Protein AF-A0A1U6IXF0-F1 (afdb_monomer)

Structure (mmCIF, N/CA/C/O backbone):
data_AF-A0A1U6IXF0-F1
#
_entry.id   AF-A0A1U6IXF0-F1
#
loop_
_atom_site.group_PDB
_atom_site.id
_atom_site.type_symbol
_atom_site.label_atom_id
_atom_site.label_alt_id
_atom_site.label_comp_id
_atom_site.label_asym_id
_atom_site.label_entity_id
_atom_site.label_seq_id
_atom_site.pdbx_PDB_ins_code
_atom_site.Cartn_x
_atom_site.Cartn_y
_atom_site.Cartn_z
_atom_site.occupancy
_atom_site.B_iso_or_equiv
_atom_site.auth_seq_id
_atom_site.auth_comp_id
_atom_site.auth_asym_id
_atom_site.auth_atom_id
_atom_site.pdbx_PDB_model_num
ATOM 1 N N . MET A 1 1 ? -19.764 -15.511 -4.976 1.00 34.41 1 MET A N 1
ATOM 2 C CA . MET A 1 1 ? -18.450 -15.996 -5.452 1.00 34.41 1 MET A CA 1
ATOM 3 C C . MET A 1 1 ? -17.563 -14.773 -5.615 1.00 34.41 1 MET A C 1
ATOM 5 O O . MET A 1 1 ? -17.878 -13.922 -6.435 1.00 34.41 1 MET A O 1
ATOM 9 N N . VAL A 1 2 ? -16.575 -14.582 -4.738 1.00 40.75 2 VAL A N 1
ATOM 10 C CA . VAL A 1 2 ? -15.722 -13.382 -4.768 1.00 40.75 2 VAL A CA 1
ATOM 11 C C . VAL A 1 2 ? -14.766 -13.534 -5.945 1.00 40.75 2 VAL A C 1
ATOM 13 O O . VAL A 1 2 ? -14.090 -14.550 -6.047 1.00 40.75 2 VAL A O 1
ATOM 16 N N . ASN A 1 3 ? -14.775 -12.572 -6.864 1.00 44.31 3 ASN A N 1
ATOM 17 C CA . ASN A 1 3 ? -14.000 -12.615 -8.098 1.00 44.31 3 ASN A CA 1
ATOM 18 C C . ASN A 1 3 ? -12.498 -12.563 -7.763 1.00 44.31 3 ASN A C 1
ATOM 20 O O . ASN A 1 3 ? -11.950 -11.492 -7.497 1.00 44.31 3 ASN A O 1
ATOM 24 N N . GLU A 1 4 ? -11.842 -13.723 -7.739 1.00 52.84 4 GLU A N 1
ATOM 25 C CA . GLU A 1 4 ? -10.401 -13.888 -7.533 1.00 52.84 4 GLU A CA 1
ATOM 26 C C . GLU A 1 4 ? -9.626 -13.446 -8.781 1.00 52.84 4 GLU A C 1
ATOM 28 O O . GLU A 1 4 ? -8.869 -14.216 -9.368 1.00 52.84 4 GLU A O 1
ATOM 33 N N . LYS A 1 5 ? -9.794 -12.191 -9.217 1.00 58.31 5 LYS A N 1
ATOM 34 C CA . LYS A 1 5 ? -8.905 -11.612 -10.227 1.00 58.31 5 LYS A CA 1
ATOM 35 C C . LYS A 1 5 ? -7.529 -11.425 -9.593 1.00 58.31 5 LYS A C 1
ATOM 37 O O . LYS A 1 5 ? -7.182 -10.365 -9.079 1.00 58.31 5 LYS A O 1
ATOM 42 N N . GLN A 1 6 ? -6.753 -12.501 -9.593 1.00 61.91 6 GLN A N 1
ATOM 43 C CA . GLN A 1 6 ? -5.321 -12.470 -9.387 1.00 61.91 6 GLN A CA 1
ATOM 44 C C . GLN A 1 6 ? -4.737 -11.586 -10.491 1.00 61.91 6 GLN A C 1
ATOM 46 O O . GLN A 1 6 ? -4.732 -11.962 -11.661 1.00 61.91 6 GLN A O 1
ATOM 51 N N . ILE A 1 7 ? -4.304 -10.378 -10.129 1.00 69.62 7 ILE A N 1
ATOM 52 C CA . ILE A 1 7 ? -3.704 -9.438 -11.079 1.00 69.62 7 ILE A CA 1
ATOM 53 C C . ILE A 1 7 ? -2.276 -9.903 -11.333 1.00 69.62 7 ILE A C 1
ATOM 55 O O . ILE A 1 7 ? -1.340 -9.396 -10.727 1.00 69.62 7 ILE A O 1
ATOM 59 N N . LYS A 1 8 ? -2.114 -10.907 -12.191 1.00 85.44 8 LYS A N 1
ATOM 60 C CA . LYS A 1 8 ? -0.796 -11.318 -12.660 1.00 85.44 8 LYS A CA 1
ATOM 61 C C . LYS A 1 8 ? -0.233 -10.221 -13.553 1.00 85.44 8 LYS A C 1
ATOM 63 O O . LYS A 1 8 ? -0.896 -9.840 -14.518 1.00 85.44 8 LYS A O 1
ATOM 68 N N . VAL A 1 9 ? 0.948 -9.704 -13.215 1.00 92.62 9 VAL A N 1
ATOM 69 C CA . VAL A 1 9 ? 1.589 -8.631 -13.988 1.00 92.62 9 VAL A CA 1
ATOM 70 C C . VAL A 1 9 ? 2.716 -9.169 -14.857 1.00 92.62 9 VAL A C 1
ATOM 72 O O . VAL A 1 9 ? 3.487 -10.036 -14.442 1.00 92.62 9 VAL A O 1
ATOM 75 N N . TYR A 1 10 ? 2.829 -8.616 -16.059 1.00 94.06 10 TYR A N 1
ATOM 76 C CA . TYR A 1 10 ? 3.874 -8.928 -17.027 1.00 94.06 10 TYR A CA 1
ATOM 77 C C . TYR A 1 10 ? 4.567 -7.631 -17.432 1.00 94.06 10 TYR A C 1
ATOM 79 O O . TYR A 1 10 ? 3.895 -6.633 -17.674 1.00 94.06 10 TYR A O 1
ATOM 87 N N . GLY A 1 11 ? 5.900 -7.634 -17.467 1.00 94.50 11 GLY A N 1
ATOM 88 C CA . GLY A 1 11 ? 6.703 -6.489 -17.894 1.00 94.50 11 GLY A CA 1
ATOM 89 C C . GLY A 1 11 ? 7.324 -6.742 -19.263 1.00 94.50 11 GLY A C 1
ATOM 90 O O . GLY A 1 11 ? 7.905 -7.805 -19.470 1.00 94.50 11 GLY A O 1
ATOM 91 N N . GLY A 1 12 ? 7.212 -5.773 -20.165 1.00 94.62 12 GLY A N 1
ATOM 92 C CA . GLY A 1 12 ? 7.929 -5.720 -21.437 1.00 94.62 12 GLY A CA 1
ATOM 93 C C . GLY A 1 12 ? 8.840 -4.498 -21.471 1.00 94.62 12 GLY A 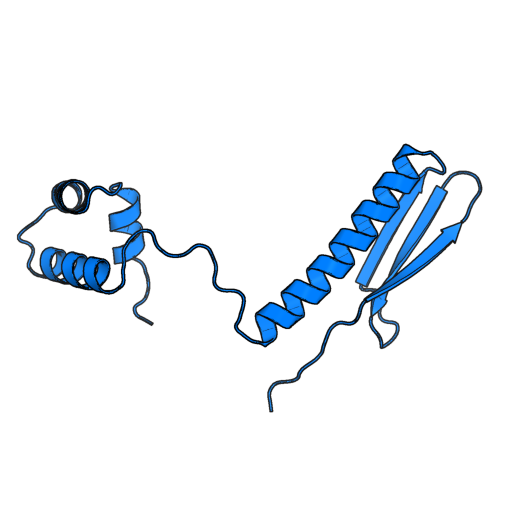C 1
ATOM 94 O O . GLY A 1 12 ? 8.504 -3.470 -20.884 1.00 94.62 12 GLY A O 1
ATOM 95 N N . ILE A 1 13 ? 9.992 -4.623 -22.128 1.00 94.50 13 ILE A N 1
ATOM 96 C CA . ILE A 1 13 ? 10.918 -3.511 -22.355 1.00 94.50 13 ILE A CA 1
ATOM 97 C C . ILE A 1 13 ? 11.076 -3.336 -23.857 1.00 94.50 13 ILE A C 1
ATOM 99 O O . ILE A 1 13 ? 11.364 -4.302 -24.559 1.00 94.50 13 ILE A O 1
ATOM 103 N N . ASP A 1 14 ? 10.897 -2.105 -24.309 1.00 94.94 14 ASP A N 1
ATOM 104 C CA . ASP A 1 14 ? 11.181 -1.665 -25.663 1.00 94.94 14 ASP A CA 1
ATOM 105 C C . ASP A 1 14 ? 12.424 -0.769 -25.637 1.00 94.94 14 ASP A C 1
ATOM 107 O O . ASP A 1 14 ? 12.467 0.255 -24.946 1.00 94.94 14 ASP A O 1
ATOM 111 N N . THR A 1 15 ? 13.480 -1.225 -26.303 1.00 90.69 15 THR A N 1
ATOM 112 C CA . THR A 1 15 ? 14.833 -0.673 -26.197 1.00 90.69 15 THR A CA 1
ATOM 113 C C . THR A 1 15 ? 15.096 0.292 -27.349 1.00 90.69 15 THR A C 1
ATOM 115 O O . THR A 1 15 ? 15.087 -0.133 -28.504 1.00 90.69 15 THR A O 1
ATOM 118 N N . HIS A 1 16 ? 15.404 1.554 -27.053 1.00 90.94 16 HIS A N 1
ATOM 119 C CA . HIS A 1 16 ? 15.899 2.522 -28.034 1.00 90.94 16 HIS A CA 1
ATOM 120 C C . HIS A 1 16 ? 17.297 3.026 -27.647 1.00 90.94 16 HIS A C 1
ATOM 122 O O . HIS A 1 16 ? 17.838 2.687 -26.592 1.00 90.94 16 HIS A O 1
ATOM 128 N N . ALA A 1 17 ? 17.913 3.811 -28.538 1.00 90.56 17 ALA A N 1
ATOM 129 C CA . ALA A 1 17 ? 19.272 4.312 -28.342 1.00 90.56 17 ALA A CA 1
ATOM 130 C C . ALA A 1 17 ? 19.379 5.174 -27.072 1.00 90.56 17 ALA A C 1
ATOM 132 O O . ALA A 1 17 ? 20.202 4.892 -26.201 1.00 90.56 17 ALA A O 1
ATOM 133 N N . ASP A 1 18 ? 18.491 6.157 -26.926 1.00 94.75 18 ASP A N 1
ATOM 134 C CA . ASP A 1 18 ? 18.574 7.145 -25.845 1.00 94.75 18 ASP A CA 1
ATOM 135 C C . ASP A 1 18 ? 17.730 6.769 -24.627 1.00 94.75 18 ASP A C 1
ATOM 137 O O . ASP A 1 18 ? 18.111 7.056 -23.485 1.00 94.75 18 ASP A O 1
ATOM 141 N N . THR A 1 19 ? 16.598 6.098 -24.852 1.00 96.31 19 THR A N 1
ATOM 142 C CA . THR A 1 19 ? 15.644 5.737 -23.804 1.00 96.31 19 THR A CA 1
ATOM 143 C C . THR A 1 19 ? 15.077 4.330 -23.981 1.00 96.31 19 THR A C 1
ATOM 145 O O . THR A 1 19 ? 15.190 3.690 -25.021 1.00 96.31 19 THR A O 1
ATOM 148 N N . HIS A 1 20 ? 14.513 3.801 -22.905 1.00 95.25 20 HIS A N 1
ATOM 149 C CA . HIS A 1 20 ? 13.858 2.507 -22.832 1.00 95.25 20 HIS A CA 1
ATOM 150 C C . HIS A 1 20 ? 12.455 2.711 -22.283 1.00 95.25 20 HIS A C 1
ATOM 152 O O . HIS A 1 20 ? 12.300 3.324 -21.224 1.00 95.25 20 HIS A O 1
ATOM 158 N N . HIS A 1 21 ? 11.452 2.142 -22.945 1.00 96.81 21 HIS A N 1
ATOM 159 C CA . HIS A 1 21 ? 10.087 2.111 -22.433 1.00 96.81 21 HIS A CA 1
ATOM 160 C C . HIS A 1 21 ? 9.829 0.782 -21.737 1.00 96.81 21 HIS A C 1
ATOM 162 O O . HIS A 1 21 ? 10.084 -0.286 -22.290 1.00 96.81 21 HIS A O 1
ATOM 168 N N . ILE A 1 22 ? 9.320 0.833 -20.510 1.00 97.38 22 ILE A N 1
ATOM 169 C CA . ILE A 1 22 ? 8.963 -0.345 -19.728 1.00 97.38 22 ILE A CA 1
ATOM 170 C C . ILE A 1 22 ? 7.457 -0.350 -19.520 1.00 97.38 22 ILE A C 1
ATOM 172 O O . ILE A 1 22 ? 6.930 0.342 -18.648 1.00 97.38 22 ILE A O 1
ATOM 176 N N . ALA A 1 23 ? 6.771 -1.185 -20.292 1.00 96.69 23 ALA A N 1
ATOM 177 C CA . ALA A 1 23 ? 5.339 -1.391 -20.180 1.00 96.69 23 ALA A CA 1
ATOM 178 C C . ALA A 1 23 ? 5.038 -2.530 -19.203 1.00 96.69 23 ALA A C 1
ATOM 180 O O . ALA A 1 23 ? 5.666 -3.588 -19.233 1.00 96.69 23 ALA A O 1
ATOM 181 N N . VAL A 1 24 ? 4.033 -2.338 -18.352 1.00 96.31 24 VAL A N 1
ATOM 182 C CA . VAL A 1 24 ? 3.477 -3.396 -17.507 1.00 96.31 24 VAL A CA 1
ATOM 183 C C . VAL A 1 24 ? 2.022 -3.613 -17.875 1.00 96.31 24 VAL A C 1
ATOM 185 O O . VAL A 1 24 ? 1.234 -2.668 -17.880 1.00 96.31 24 VAL A O 1
ATOM 188 N N . ILE A 1 25 ? 1.671 -4.863 -18.153 1.00 94.62 25 ILE A N 1
ATOM 189 C CA . ILE A 1 25 ? 0.331 -5.299 -18.550 1.00 94.62 25 ILE A CA 1
ATOM 190 C C . ILE A 1 25 ? -0.207 -6.354 -17.581 1.00 94.62 25 ILE A C 1
ATOM 192 O O . ILE A 1 25 ? 0.553 -6.970 -16.826 1.00 94.62 25 ILE A O 1
ATOM 196 N N . ASP A 1 26 ? -1.518 -6.569 -17.605 1.00 91.06 26 ASP A N 1
ATOM 197 C CA . ASP A 1 26 ? -2.146 -7.716 -16.954 1.00 91.06 26 ASP A CA 1
ATOM 198 C C . ASP A 1 26 ? -2.221 -8.946 -17.880 1.00 91.06 26 ASP A C 1
ATOM 200 O O . ASP A 1 26 ? -1.792 -8.922 -19.035 1.00 91.06 26 ASP A O 1
ATOM 204 N N . ALA A 1 27 ? -2.783 -10.044 -17.371 1.00 88.69 27 ALA A N 1
ATOM 205 C CA . ALA A 1 27 ? -2.963 -11.282 -18.133 1.00 88.69 27 ALA A CA 1
ATOM 206 C C . ALA A 1 27 ? -3.929 -11.164 -19.329 1.00 88.69 27 ALA A C 1
ATOM 208 O O . ALA A 1 27 ? -3.918 -12.037 -20.192 1.00 88.69 27 ALA A O 1
ATOM 209 N N . ALA A 1 28 ? -4.763 -10.123 -19.380 1.00 88.62 28 ALA A N 1
ATOM 210 C CA . ALA A 1 28 ? -5.662 -9.843 -20.496 1.00 88.62 28 ALA A CA 1
ATOM 211 C C . ALA A 1 28 ? -5.029 -8.890 -21.530 1.00 88.62 28 ALA A C 1
ATOM 213 O O . ALA A 1 28 ? -5.686 -8.522 -22.501 1.00 88.62 28 ALA A O 1
ATOM 214 N N . GLY A 1 29 ? -3.771 -8.479 -21.326 1.00 86.94 29 GLY A N 1
ATOM 215 C CA . GLY A 1 29 ? -3.078 -7.518 -22.181 1.00 86.94 29 GLY A CA 1
ATOM 216 C C . GLY A 1 29 ? -3.443 -6.060 -21.899 1.00 86.94 29 GLY A C 1
ATOM 217 O O . GLY A 1 29 ? -3.022 -5.174 -22.640 1.00 86.94 29 GLY A O 1
ATOM 218 N N . GLN A 1 30 ? -4.203 -5.774 -20.838 1.00 89.94 30 GLN A N 1
ATOM 219 C CA . GLN A 1 30 ? -4.549 -4.404 -20.473 1.00 89.94 30 GLN A CA 1
ATOM 220 C C . GLN A 1 30 ? -3.325 -3.701 -19.887 1.00 89.94 30 GLN A C 1
ATOM 222 O O . GLN A 1 30 ? -2.669 -4.219 -18.980 1.00 89.94 30 GLN A O 1
ATOM 227 N N . ARG A 1 31 ? -3.019 -2.499 -20.387 1.00 92.50 31 ARG A N 1
ATOM 228 C CA . ARG A 1 31 ? -1.887 -1.703 -19.899 1.00 92.50 31 ARG A CA 1
ATOM 229 C C . ARG A 1 31 ? -2.158 -1.194 -18.485 1.00 92.50 31 ARG A C 1
ATOM 231 O O . ARG A 1 31 ? -3.116 -0.462 -18.256 1.00 92.50 31 ARG A O 1
ATOM 238 N N . LEU A 1 32 ? -1.284 -1.559 -17.550 1.00 92.12 32 LEU A N 1
ATOM 239 C CA . LEU A 1 32 ? -1.351 -1.162 -16.142 1.00 92.12 32 LEU A CA 1
ATOM 240 C C . LEU A 1 32 ? -0.467 0.046 -15.837 1.00 92.12 32 LEU A C 1
ATOM 242 O O . LEU A 1 32 ? -0.843 0.895 -15.030 1.00 92.12 32 LEU A O 1
ATOM 246 N N . ALA A 1 33 ? 0.724 0.097 -16.430 1.00 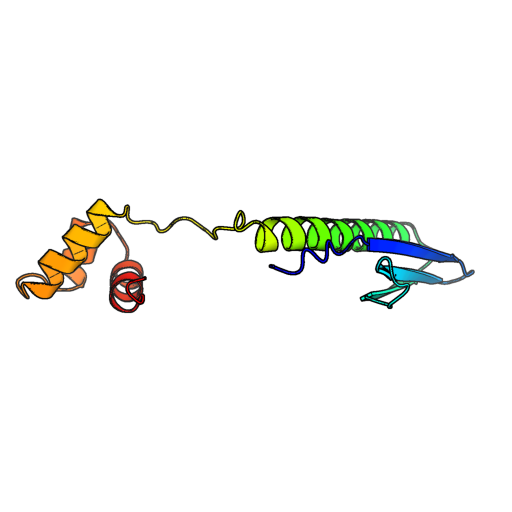94.69 33 ALA A N 1
ATOM 247 C CA . ALA A 1 33 ? 1.668 1.191 -16.250 1.00 94.69 33 ALA A CA 1
ATOM 248 C C . ALA A 1 33 ? 2.690 1.221 -17.390 1.00 94.69 33 ALA A C 1
ATOM 250 O O . ALA A 1 33 ? 2.879 0.233 -18.096 1.00 94.69 33 ALA A O 1
ATOM 251 N N . ASP A 1 34 ? 3.352 2.358 -17.530 1.00 96.12 34 ASP A N 1
ATOM 252 C CA . ASP A 1 34 ? 4.445 2.603 -18.461 1.00 96.12 34 ASP A CA 1
ATOM 253 C C . ASP A 1 34 ? 5.447 3.544 -17.780 1.00 96.12 34 ASP A C 1
ATOM 255 O O . ASP A 1 34 ? 5.049 4.378 -16.956 1.00 96.12 34 ASP A O 1
ATOM 259 N N . VAL A 1 35 ? 6.734 3.371 -18.069 1.00 97.00 35 VAL A N 1
ATOM 260 C CA . VAL A 1 35 ? 7.783 4.306 -17.660 1.00 97.00 35 VAL A CA 1
ATOM 261 C C . VAL A 1 35 ? 8.872 4.351 -18.721 1.00 97.00 35 VAL A C 1
ATOM 263 O O . VAL A 1 35 ? 9.351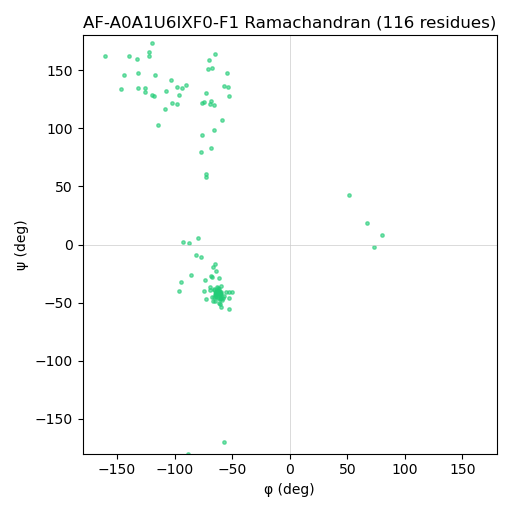 3.314 -19.173 1.00 97.00 35 VAL A O 1
ATOM 266 N N . GLU A 1 36 ? 9.290 5.557 -19.074 1.00 97.62 36 GLU A N 1
ATOM 267 C CA . GLU A 1 36 ? 10.467 5.797 -19.896 1.00 97.62 36 GLU A CA 1
ATOM 268 C C . GLU A 1 36 ? 11.680 6.040 -18.992 1.00 97.62 36 GLU A C 1
ATOM 270 O O . GLU A 1 36 ? 11.602 6.775 -18.002 1.00 97.62 36 GLU A O 1
ATOM 275 N N . VAL A 1 37 ? 12.808 5.409 -19.307 1.00 97.31 37 VAL A N 1
ATOM 276 C CA . VAL A 1 37 ? 14.076 5.611 -18.598 1.00 97.31 37 VAL A CA 1
ATOM 277 C C . VAL A 1 37 ? 15.206 5.839 -19.597 1.00 97.31 37 VAL A C 1
ATOM 279 O O . VAL A 1 37 ? 15.188 5.245 -20.669 1.00 97.31 37 VAL A O 1
ATOM 282 N N . PRO A 1 38 ? 16.228 6.641 -19.270 1.00 97.69 38 PRO A N 1
ATOM 283 C CA . PRO A 1 38 ? 17.382 6.800 -20.148 1.00 97.69 38 PRO A CA 1
ATOM 284 C C . PRO A 1 38 ? 18.203 5.506 -20.248 1.00 97.69 38 PRO A C 1
ATOM 286 O O . PRO A 1 38 ? 18.284 4.748 -19.276 1.00 97.69 38 PRO A O 1
ATOM 289 N N . THR A 1 39 ? 18.894 5.296 -21.371 1.00 97.00 39 THR A N 1
ATOM 290 C CA . THR A 1 39 ? 19.843 4.188 -21.611 1.00 97.00 39 THR A CA 1
ATOM 291 C C . THR A 1 39 ? 21.142 4.383 -20.822 1.00 97.00 39 THR A C 1
ATOM 293 O O . THR A 1 39 ? 22.242 4.513 -21.346 1.00 97.00 39 THR A O 1
ATOM 296 N N . THR A 1 40 ? 21.018 4.442 -19.501 1.00 97.38 40 THR A N 1
ATOM 297 C CA . THR A 1 40 ? 22.120 4.642 -18.558 1.00 97.38 40 THR A CA 1
ATOM 298 C C . THR A 1 40 ? 22.015 3.624 -17.436 1.00 97.38 40 THR A C 1
ATOM 300 O O . THR A 1 40 ? 20.933 3.106 -17.153 1.00 97.38 40 THR A O 1
ATOM 303 N N . ALA A 1 41 ? 23.114 3.371 -16.725 1.00 96.69 41 ALA A N 1
ATOM 304 C CA . ALA A 1 41 ? 23.097 2.485 -15.561 1.00 96.69 41 ALA A CA 1
ATOM 305 C C . ALA A 1 41 ? 22.019 2.888 -14.531 1.00 96.69 41 ALA A C 1
ATOM 307 O O . ALA A 1 41 ? 21.299 2.035 -14.011 1.00 96.69 41 ALA A O 1
ATOM 308 N N . ALA A 1 42 ? 21.853 4.191 -14.281 1.00 97.44 42 ALA A N 1
ATOM 309 C CA . ALA A 1 42 ? 20.818 4.707 -13.387 1.00 97.44 42 ALA A CA 1
ATOM 310 C C . ALA A 1 42 ? 19.395 4.456 -13.924 1.00 97.44 42 ALA A C 1
ATOM 312 O O . ALA A 1 42 ? 18.503 4.100 -13.148 1.00 97.44 42 ALA A O 1
ATOM 313 N N . GLY A 1 43 ? 19.190 4.591 -15.239 1.00 96.81 43 GLY A N 1
ATOM 314 C CA . GLY A 1 43 ? 17.921 4.288 -15.901 1.00 96.81 43 GLY A CA 1
ATOM 315 C C . GLY A 1 43 ? 17.547 2.809 -15.810 1.00 96.81 43 GLY A C 1
ATOM 316 O O . GLY A 1 43 ? 16.440 2.486 -15.381 1.00 96.81 43 GLY A O 1
ATOM 317 N N . TYR A 1 44 ? 18.490 1.897 -16.057 1.00 95.00 44 TYR A N 1
ATOM 318 C CA . TYR A 1 44 ? 18.270 0.459 -15.863 1.00 95.00 44 TYR A CA 1
ATOM 319 C C . TYR A 1 44 ? 17.920 0.110 -14.411 1.00 95.00 44 TYR A C 1
ATOM 321 O O . TYR A 1 44 ? 16.990 -0.656 -14.155 1.00 95.00 44 TYR A O 1
ATOM 329 N N . GLN A 1 45 ? 18.599 0.712 -13.429 1.00 97.62 45 GLN A N 1
ATOM 330 C CA . GLN A 1 45 ? 18.225 0.531 -12.024 1.00 97.62 45 GLN A CA 1
ATOM 331 C C . GLN A 1 45 ? 16.811 1.056 -11.727 1.00 97.62 45 GLN A C 1
ATOM 333 O O . GLN A 1 45 ? 16.084 0.454 -10.933 1.00 97.62 45 GLN A O 1
ATOM 338 N N . ALA A 1 46 ? 16.403 2.167 -12.347 1.00 97.12 46 ALA A N 1
ATOM 339 C CA . ALA A 1 46 ? 15.046 2.689 -12.225 1.00 97.12 46 ALA A CA 1
ATOM 340 C C . ALA A 1 46 ? 14.009 1.734 -12.839 1.00 97.12 46 ALA A C 1
ATOM 342 O O . ALA A 1 46 ? 13.002 1.455 -12.185 1.00 97.12 46 ALA A O 1
ATOM 343 N N . ALA A 1 47 ? 14.292 1.158 -14.011 1.00 96.25 47 ALA A N 1
ATOM 344 C CA . ALA A 1 47 ? 13.455 0.143 -14.652 1.00 96.25 47 ALA A CA 1
ATOM 345 C C . ALA A 1 47 ? 13.269 -1.099 -13.766 1.00 96.25 47 ALA A C 1
ATOM 347 O O . ALA A 1 47 ? 12.141 -1.535 -13.526 1.00 96.25 47 ALA A O 1
ATOM 348 N N . LEU A 1 48 ? 14.356 -1.629 -13.193 1.00 96.38 48 LEU A N 1
ATOM 349 C CA . LEU A 1 48 ? 14.288 -2.770 -12.275 1.00 96.38 48 LEU A CA 1
ATOM 350 C C . LEU A 1 48 ? 13.445 -2.450 -11.034 1.00 96.38 48 LEU A C 1
ATOM 352 O O . LEU A 1 48 ? 12.562 -3.228 -10.665 1.00 96.38 48 LEU A O 1
ATOM 356 N N . ARG A 1 49 ? 13.657 -1.283 -10.405 1.00 97.44 49 ARG A N 1
ATOM 357 C CA . ARG A 1 49 ? 12.850 -0.841 -9.252 1.00 97.44 49 ARG A CA 1
ATOM 358 C C . ARG A 1 49 ? 11.371 -0.713 -9.606 1.00 97.44 49 ARG A C 1
ATOM 360 O O . ARG A 1 49 ? 10.516 -1.102 -8.807 1.00 97.44 49 ARG A O 1
ATOM 367 N N . PHE A 1 50 ? 11.067 -0.178 -10.783 1.00 97.06 50 PHE A N 1
ATOM 368 C CA . PHE A 1 50 ? 9.702 -0.052 -11.272 1.00 97.06 50 PHE A CA 1
ATOM 369 C C . PHE A 1 50 ? 9.028 -1.424 -11.417 1.00 97.06 50 PHE A C 1
ATOM 371 O O . PHE A 1 50 ? 7.968 -1.643 -10.825 1.00 97.06 50 PHE A O 1
ATOM 378 N N . LEU A 1 51 ? 9.676 -2.379 -12.092 1.00 95.69 51 LEU A N 1
ATOM 379 C CA . LEU A 1 51 ? 9.154 -3.740 -12.263 1.00 95.69 51 LEU A CA 1
ATOM 380 C C . LEU A 1 51 ? 8.956 -4.463 -10.919 1.00 95.69 51 LEU A C 1
ATOM 382 O O . LEU A 1 51 ? 7.899 -5.056 -10.682 1.00 95.69 51 LEU A O 1
ATOM 386 N N . ILE A 1 52 ? 9.914 -4.353 -9.991 1.00 95.88 52 ILE A N 1
ATOM 387 C CA . ILE A 1 52 ? 9.802 -4.923 -8.635 1.00 95.88 52 ILE A CA 1
ATOM 388 C C . ILE A 1 52 ? 8.605 -4.330 -7.881 1.00 95.88 52 ILE A C 1
ATOM 390 O O . ILE A 1 52 ? 7.851 -5.056 -7.221 1.00 95.88 52 ILE A O 1
ATOM 394 N N . ARG A 1 53 ? 8.387 -3.013 -7.985 1.00 95.56 53 ARG A N 1
ATOM 395 C CA . ARG A 1 53 ? 7.242 -2.342 -7.357 1.00 95.56 53 ARG A CA 1
ATOM 396 C C . ARG A 1 53 ? 5.922 -2.832 -7.944 1.00 95.56 53 ARG A C 1
ATOM 398 O O . ARG A 1 53 ? 4.974 -3.050 -7.187 1.00 95.56 53 ARG A O 1
ATOM 405 N N . MET A 1 54 ? 5.854 -3.015 -9.261 1.00 95.25 54 MET A N 1
ATOM 406 C CA . MET A 1 54 ? 4.653 -3.523 -9.925 1.00 95.25 54 MET A CA 1
ATOM 407 C C . MET A 1 54 ? 4.325 -4.952 -9.481 1.00 95.25 54 MET A C 1
ATOM 409 O O . MET A 1 54 ? 3.186 -5.220 -9.100 1.00 95.25 54 MET A O 1
ATOM 413 N N . ARG A 1 55 ? 5.329 -5.829 -9.371 1.00 93.38 55 ARG A N 1
ATOM 414 C CA . ARG A 1 55 ? 5.143 -7.186 -8.833 1.00 93.38 55 ARG A CA 1
ATOM 415 C C . ARG A 1 55 ? 4.765 -7.207 -7.350 1.00 93.38 55 ARG A C 1
ATOM 417 O O . ARG A 1 55 ? 3.916 -7.985 -6.924 1.00 93.38 55 ARG A O 1
ATOM 424 N N . THR A 1 56 ? 5.345 -6.317 -6.547 1.00 94.12 56 THR A N 1
ATOM 425 C CA . THR A 1 56 ? 4.957 -6.170 -5.133 1.00 94.12 56 THR A CA 1
ATOM 426 C C . THR A 1 56 ? 3.489 -5.751 -5.006 1.00 94.12 56 THR A C 1
ATOM 428 O O . THR A 1 56 ? 2.769 -6.258 -4.147 1.00 94.12 56 THR A O 1
ATOM 431 N N . ARG A 1 57 ? 3.014 -4.853 -5.879 1.00 91.12 57 ARG A N 1
ATOM 432 C CA . ARG A 1 57 ? 1.608 -4.423 -5.916 1.00 91.12 57 ARG A CA 1
ATOM 433 C C . ARG A 1 57 ? 0.653 -5.556 -6.279 1.00 91.12 57 ARG A C 1
ATOM 435 O O . ARG A 1 57 ? -0.372 -5.669 -5.610 1.00 91.12 57 ARG A O 1
ATOM 442 N N . GLU A 1 58 ? 1.002 -6.408 -7.244 1.00 91.38 58 GLU A N 1
ATOM 443 C CA . GLU A 1 58 ? 0.276 -7.663 -7.502 1.00 91.38 58 GLU A CA 1
ATOM 444 C C . GLU A 1 58 ? 0.150 -8.486 -6.214 1.00 91.38 58 GLU A C 1
ATOM 446 O O . GLU A 1 58 ? -0.958 -8.820 -5.790 1.00 91.38 58 GLU A O 1
ATOM 451 N N . GLY A 1 59 ? 1.279 -8.788 -5.561 1.00 89.62 59 GLY A N 1
ATOM 452 C CA . GLY A 1 59 ? 1.290 -9.653 -4.380 1.00 89.62 59 GLY A CA 1
ATOM 453 C C . GLY A 1 59 ? 0.444 -9.084 -3.239 1.00 89.62 59 GLY A C 1
ATOM 454 O O . GLY A 1 59 ? -0.325 -9.806 -2.600 1.00 89.62 59 GLY A O 1
ATOM 455 N N . MET A 1 60 ? 0.519 -7.768 -3.027 1.00 91.00 60 MET A N 1
ATOM 456 C CA . MET A 1 60 ? -0.328 -7.063 -2.064 1.00 91.00 60 MET A CA 1
ATOM 457 C C . MET A 1 60 ? -1.811 -7.111 -2.445 1.00 91.00 60 MET A C 1
ATOM 459 O O . MET A 1 60 ? -2.642 -7.313 -1.562 1.00 91.00 60 MET A O 1
ATOM 463 N N . ALA A 1 61 ? -2.167 -6.960 -3.724 1.00 87.44 61 ALA A N 1
ATOM 464 C CA . ALA A 1 61 ? -3.555 -7.072 -4.172 1.00 87.44 61 ALA A CA 1
ATOM 465 C C . ALA A 1 61 ? -4.118 -8.476 -3.891 1.00 87.44 61 ALA A C 1
ATOM 467 O O . ALA A 1 61 ? -5.210 -8.599 -3.334 1.00 87.44 61 ALA A O 1
ATOM 468 N N . VAL A 1 62 ? -3.332 -9.526 -4.151 1.00 87.19 62 VAL A N 1
ATOM 469 C CA . VAL A 1 62 ? -3.689 -10.915 -3.813 1.00 87.19 62 VAL A CA 1
ATOM 470 C C . VAL A 1 62 ? -3.841 -11.099 -2.300 1.00 87.19 62 VAL A C 1
ATOM 472 O O . VAL A 1 62 ? -4.820 -11.686 -1.836 1.00 87.19 62 VAL A O 1
ATOM 475 N N . ALA A 1 63 ? -2.907 -10.579 -1.500 1.00 88.31 63 ALA A N 1
ATOM 476 C CA . ALA A 1 63 ? -2.992 -10.652 -0.043 1.00 88.31 63 ALA A CA 1
ATOM 477 C C . ALA A 1 63 ? -4.211 -9.891 0.510 1.00 88.31 63 ALA A C 1
ATOM 479 O O . ALA A 1 63 ? -4.844 -10.356 1.461 1.00 88.31 63 ALA A O 1
ATOM 480 N N . LYS A 1 64 ? -4.567 -8.749 -0.095 1.00 87.38 64 LYS A N 1
ATOM 481 C CA . LYS A 1 64 ? -5.759 -7.964 0.246 1.00 87.38 64 LYS A CA 1
ATOM 482 C C . LYS A 1 64 ? -7.038 -8.738 -0.058 1.00 87.38 64 LYS A C 1
ATOM 484 O O . LYS A 1 64 ? -7.889 -8.832 0.819 1.00 87.38 64 LYS A O 1
ATOM 489 N N . ALA A 1 65 ? -7.146 -9.326 -1.253 1.00 85.88 65 ALA A N 1
ATOM 490 C CA . ALA A 1 65 ? -8.299 -10.134 -1.656 1.00 85.88 65 ALA A CA 1
ATOM 491 C C . ALA A 1 65 ? -8.510 -11.338 -0.722 1.00 85.88 65 ALA A C 1
ATOM 493 O O . ALA A 1 65 ? -9.638 -11.660 -0.368 1.00 85.88 65 ALA A O 1
ATOM 494 N N . LYS A 1 66 ? -7.417 -11.940 -0.234 1.00 87.19 66 LYS A N 1
ATOM 495 C CA . LYS A 1 66 ? -7.445 -13.027 0.761 1.00 87.19 66 LYS A CA 1
ATOM 496 C C . LYS A 1 66 ? -7.640 -12.550 2.212 1.00 87.19 66 LYS A C 1
ATOM 498 O O . LYS A 1 66 ? -7.511 -13.353 3.132 1.00 87.19 66 LYS A O 1
ATOM 503 N N . GLY A 1 67 ? -7.872 -11.256 2.451 1.00 86.50 67 GLY A N 1
ATOM 504 C CA . GLY A 1 67 ? -8.086 -10.694 3.793 1.00 86.50 67 GLY A CA 1
ATOM 505 C C . GLY A 1 67 ? -6.861 -10.735 4.719 1.00 86.50 67 GLY A C 1
ATOM 506 O O . GLY A 1 67 ? -6.996 -10.630 5.940 1.00 86.50 67 GLY A O 1
ATOM 507 N N . ARG A 1 68 ? -5.652 -10.907 4.167 1.00 87.50 68 ARG A N 1
ATOM 508 C CA . ARG A 1 68 ? -4.405 -11.049 4.940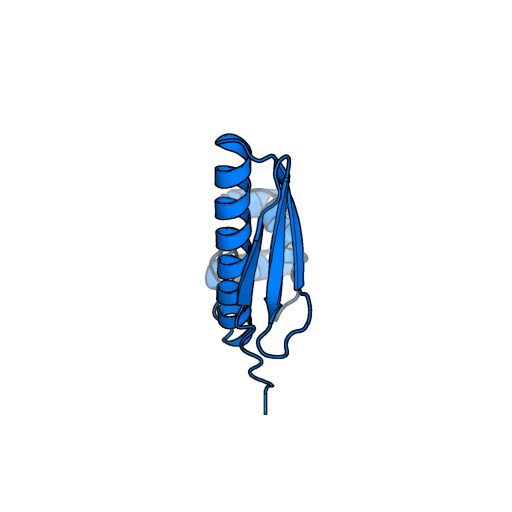 1.00 87.50 68 ARG A CA 1
ATOM 509 C C . ARG A 1 68 ? -3.759 -9.717 5.303 1.00 87.50 68 ARG A C 1
ATOM 511 O O . ARG A 1 68 ? -3.058 -9.641 6.308 1.00 87.50 68 ARG A O 1
ATOM 518 N N . LEU A 1 69 ? -4.000 -8.665 4.519 1.00 84.38 69 LEU A N 1
ATOM 519 C CA . LEU A 1 69 ? -3.493 -7.329 4.829 1.00 84.38 69 LEU A CA 1
ATOM 520 C C . LEU A 1 69 ? -4.325 -6.690 5.943 1.00 84.38 69 LEU A C 1
ATOM 522 O O . LEU A 1 69 ? -5.353 -6.062 5.701 1.00 84.38 69 LEU A O 1
ATOM 526 N N . LYS A 1 70 ? -3.8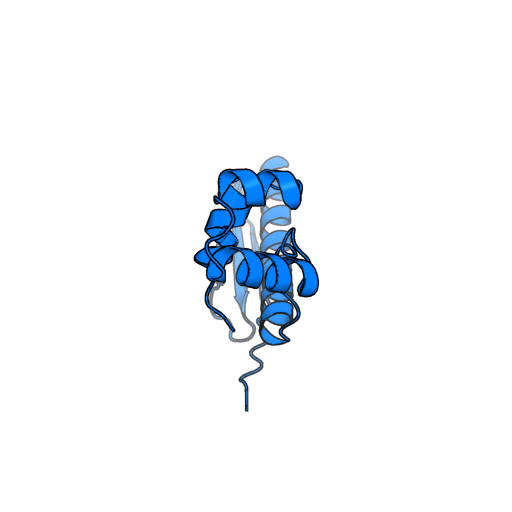47 -6.844 7.176 1.00 79.12 70 LYS A N 1
ATOM 527 C CA . LYS A 1 70 ? -4.303 -6.088 8.342 1.00 79.12 70 LYS A CA 1
ATOM 528 C C . LYS A 1 70 ? -3.231 -5.036 8.588 1.00 79.12 70 LYS A C 1
ATOM 530 O O . LYS A 1 70 ? -2.062 -5.394 8.686 1.00 79.12 70 LYS A O 1
ATOM 535 N N . GLY A 1 71 ? -3.605 -3.755 8.579 1.00 86.25 71 GLY A N 1
ATOM 536 C CA . GLY A 1 71 ? -2.666 -2.650 8.796 1.00 86.25 71 GLY A CA 1
ATOM 537 C C . GLY A 1 71 ? -1.927 -2.759 10.136 1.00 86.25 71 GLY A C 1
ATOM 538 O O . GLY A 1 71 ? -2.013 -3.765 10.840 1.00 86.25 71 GLY A O 1
ATOM 539 N N . LYS A 1 72 ? -1.212 -1.701 10.531 1.00 87.56 72 LYS A N 1
ATOM 540 C CA . LYS A 1 72 ? -0.513 -1.703 11.822 1.00 87.56 72 LYS A CA 1
ATOM 541 C C . LYS A 1 72 ? -1.489 -2.061 12.948 1.00 87.56 72 LYS A C 1
ATOM 543 O O . LYS A 1 72 ? -2.557 -1.456 13.058 1.00 87.56 72 LYS A O 1
ATOM 548 N N . GLN A 1 73 ? -1.115 -3.051 13.759 1.00 85.75 73 GLN A N 1
ATOM 549 C CA . GLN A 1 73 ? -1.926 -3.451 14.902 1.00 85.75 73 GLN A CA 1
ATOM 550 C C . GLN A 1 73 ? -2.151 -2.236 15.818 1.00 85.75 73 GLN A C 1
ATOM 552 O O . GLN A 1 73 ? -1.209 -1.465 16.040 1.00 85.75 73 GLN A O 1
ATOM 557 N N . PRO A 1 74 ? -3.381 -2.029 16.322 1.00 89.19 74 PRO A N 1
ATOM 558 C CA . PRO A 1 74 ? -3.655 -0.975 17.289 1.00 89.19 74 PRO A CA 1
ATOM 559 C C . PRO A 1 74 ? -2.734 -1.091 18.506 1.00 89.19 74 PRO A C 1
ATOM 561 O O . PRO A 1 74 ? -2.354 -2.191 18.903 1.00 89.19 74 PRO A O 1
ATOM 564 N N . LYS A 1 75 ? -2.382 0.052 19.105 1.00 88.56 75 LYS A N 1
ATOM 565 C CA . LYS A 1 75 ? -1.484 0.086 20.272 1.00 88.56 75 LYS A CA 1
ATOM 566 C C . LYS A 1 75 ? -2.130 -0.526 21.522 1.00 88.56 75 LYS A C 1
ATOM 568 O O . LYS A 1 75 ? -1.414 -1.026 22.379 1.00 88.56 75 LYS A O 1
ATOM 573 N N . LEU A 1 76 ? -3.458 -0.483 21.610 1.00 90.44 76 LEU A N 1
ATOM 574 C CA . LEU A 1 76 ? -4.225 -1.095 22.690 1.00 90.44 76 LEU A CA 1
ATOM 575 C C . LEU A 1 76 ? -4.754 -2.461 22.253 1.00 90.44 76 LEU A C 1
ATOM 577 O O . LEU A 1 76 ? -5.285 -2.613 21.149 1.00 90.44 76 LEU A O 1
ATOM 581 N N . SER A 1 77 ? -4.633 -3.450 23.139 1.00 91.31 77 SER A N 1
ATOM 582 C CA . SER A 1 77 ? -5.258 -4.758 22.945 1.00 91.31 77 SER A CA 1
ATOM 583 C C . SER A 1 77 ? -6.786 -4.642 22.963 1.00 91.31 77 SER A C 1
ATOM 585 O O . SER A 1 77 ? -7.346 -3.655 23.443 1.00 91.31 77 SER A O 1
ATOM 587 N N . LYS A 1 78 ? -7.494 -5.672 22.480 1.00 90.75 78 LYS A N 1
ATOM 588 C CA . LYS A 1 78 ? -8.969 -5.698 22.529 1.00 90.75 78 LYS A CA 1
ATOM 589 C C . LYS A 1 78 ? -9.497 -5.510 23.957 1.00 90.75 78 LYS A C 1
ATOM 591 O O . LYS A 1 78 ? -10.452 -4.767 24.161 1.00 90.75 78 LYS A O 1
ATOM 596 N N . THR A 1 79 ? -8.844 -6.138 24.935 1.00 92.56 79 THR A N 1
ATOM 597 C CA . THR A 1 79 ? -9.192 -6.034 26.357 1.00 92.56 79 THR A CA 1
ATOM 598 C C . THR A 1 79 ? -8.934 -4.631 26.896 1.00 92.56 79 THR A C 1
ATOM 600 O O . THR A 1 79 ? -9.807 -4.061 27.541 1.00 92.56 79 THR A O 1
ATOM 603 N N . GLN A 1 80 ? -7.775 -4.041 26.578 1.00 92.25 80 GLN A N 1
ATOM 604 C CA . GLN A 1 80 ? -7.451 -2.673 26.993 1.00 92.25 80 GLN A CA 1
ATOM 605 C C . GLN A 1 80 ? -8.406 -1.654 26.373 1.00 92.25 80 GLN A C 1
ATOM 607 O O . GLN A 1 80 ? -8.861 -0.754 27.066 1.00 92.25 80 GLN A O 1
ATOM 612 N N . ARG A 1 81 ? -8.768 -1.822 25.095 1.00 92.00 81 ARG A N 1
ATOM 613 C CA . ARG A 1 81 ? -9.768 -0.975 24.435 1.00 92.00 81 ARG A CA 1
ATOM 614 C C . ARG A 1 81 ? -11.121 -1.074 25.131 1.00 92.00 81 ARG A C 1
ATOM 616 O O . ARG A 1 81 ? -11.719 -0.045 25.407 1.00 92.00 81 ARG A O 1
ATOM 623 N N . LYS A 1 82 ? -11.591 -2.290 25.436 1.00 91.94 82 LYS A N 1
ATOM 624 C CA . LYS A 1 82 ? -12.856 -2.485 26.159 1.00 91.94 82 LYS A CA 1
ATOM 625 C C . LYS A 1 82 ? -12.826 -1.771 27.510 1.00 91.94 82 LYS A C 1
ATOM 627 O O . LYS A 1 82 ? -13.760 -1.051 27.823 1.00 91.94 82 LYS A O 1
ATOM 632 N N . HIS A 1 83 ? -11.739 -1.930 28.264 1.00 92.69 83 HIS A N 1
ATOM 633 C CA . HIS A 1 83 ? -11.592 -1.284 29.565 1.00 92.69 83 HIS A CA 1
ATOM 634 C C . HIS A 1 83 ? -11.560 0.248 29.463 1.00 92.69 83 HIS A C 1
ATOM 636 O O . HIS A 1 83 ? -12.224 0.917 30.245 1.00 92.69 83 HIS A O 1
ATOM 642 N N . LEU A 1 84 ? -10.859 0.795 28.463 1.00 91.56 84 LEU A N 1
ATOM 643 C CA . LEU A 1 84 ? -10.827 2.233 28.194 1.00 91.56 84 LEU A CA 1
ATOM 644 C C . LEU A 1 84 ? -12.226 2.779 27.901 1.00 91.56 84 LEU A C 1
ATOM 646 O O . LEU A 1 84 ? -12.597 3.804 28.461 1.00 91.56 84 LEU A O 1
ATOM 650 N N . LEU A 1 85 ? -12.999 2.089 27.056 1.00 90.75 85 LEU A N 1
ATOM 651 C CA . LEU A 1 85 ? -14.371 2.489 26.731 1.00 90.75 85 LEU A CA 1
ATOM 652 C C . LEU A 1 85 ? -15.275 2.429 27.965 1.00 90.75 85 LEU A C 1
ATOM 654 O O . LEU A 1 85 ? -15.976 3.389 28.235 1.00 90.75 85 LEU A O 1
ATOM 658 N N . THR A 1 86 ? -15.190 1.369 28.775 1.00 91.69 86 THR A N 1
ATOM 659 C CA . THR A 1 86 ? -15.975 1.268 30.016 1.00 91.69 86 THR A CA 1
ATOM 660 C C . THR A 1 86 ? -15.672 2.401 31.001 1.00 91.69 86 THR A C 1
ATOM 662 O O . THR A 1 86 ? -16.598 2.950 31.585 1.00 91.69 86 THR A O 1
ATOM 665 N N . LEU A 1 87 ? -14.398 2.769 31.183 1.00 91.38 87 LEU A N 1
ATOM 666 C CA . LEU A 1 87 ? -14.020 3.875 32.073 1.00 91.38 87 LEU A CA 1
ATOM 667 C C . LEU A 1 87 ? -14.446 5.240 31.528 1.00 91.38 87 LEU A C 1
ATOM 669 O O . LEU A 1 87 ? -14.837 6.110 32.299 1.00 91.38 87 LEU A O 1
ATOM 673 N N . HIS A 1 88 ? -14.380 5.420 30.208 1.00 88.81 88 HIS A N 1
ATOM 674 C CA . HIS A 1 88 ? -14.869 6.627 29.552 1.00 88.81 88 HIS A CA 1
ATOM 675 C C . HIS A 1 88 ? -16.394 6.760 29.679 1.00 88.81 88 HIS A C 1
ATOM 677 O O . HIS A 1 88 ? -16.883 7.828 30.030 1.00 88.81 88 HIS A O 1
ATOM 683 N N . ASP A 1 89 ? -17.137 5.677 29.440 1.00 89.44 89 ASP A N 1
ATOM 684 C CA . ASP A 1 89 ? -18.604 5.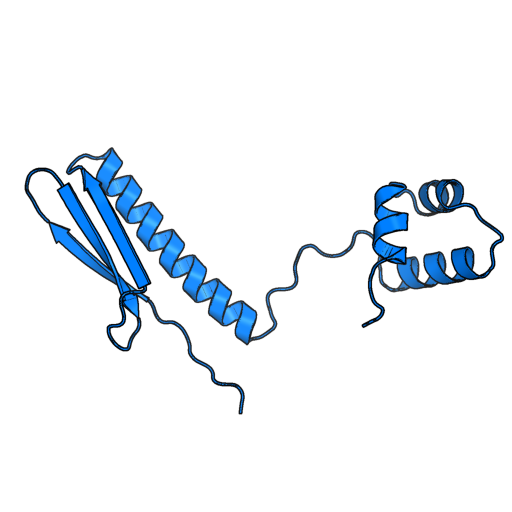659 29.503 1.00 89.44 89 ASP A CA 1
ATOM 685 C C . ASP A 1 89 ? -19.127 5.847 30.934 1.00 89.44 89 ASP A C 1
ATOM 687 O O . ASP A 1 89 ? -20.205 6.403 31.123 1.00 89.44 89 ASP A O 1
ATOM 691 N N . ALA A 1 90 ? -18.353 5.436 31.945 1.00 91.19 90 ALA A N 1
ATOM 692 C CA . ALA A 1 90 ? -18.649 5.724 33.347 1.00 91.19 90 ALA A CA 1
ATOM 693 C C . ALA A 1 90 ? -18.539 7.224 33.688 1.00 91.19 90 ALA A C 1
ATOM 695 O O . ALA A 1 90 ? -19.076 7.648 34.703 1.00 91.19 90 ALA A O 1
ATOM 696 N N . GLY A 1 91 ? -17.844 8.027 32.873 1.00 86.31 91 GLY A N 1
ATOM 697 C CA . GLY A 1 91 ? -17.686 9.472 33.082 1.00 86.31 91 GLY A CA 1
ATOM 698 C C . GLY A 1 91 ? -16.744 9.871 34.226 1.00 86.31 91 GLY A C 1
ATOM 699 O O . GLY A 1 91 ? -16.487 11.056 34.410 1.00 86.31 91 GLY A O 1
ATOM 700 N N . GLU A 1 92 ? -16.189 8.902 34.957 1.00 83.19 92 GLU A N 1
ATOM 701 C CA . GLU A 1 92 ? -15.349 9.117 36.147 1.00 83.19 92 GLU A CA 1
ATOM 702 C C . GLU A 1 92 ? -13.907 9.553 35.827 1.00 83.19 92 GLU A C 1
ATOM 704 O O . GLU A 1 92 ? -13.157 9.909 36.729 1.00 83.19 92 GLU A O 1
ATOM 709 N N . HIS A 1 93 ? -13.479 9.481 34.562 1.00 88.12 93 HIS A N 1
ATOM 710 C CA . HIS A 1 93 ? -12.113 9.823 34.153 1.00 88.12 93 HIS A CA 1
ATOM 711 C C . HIS A 1 93 ? -12.114 10.748 32.940 1.00 88.12 93 HIS A C 1
ATOM 713 O O . HIS A 1 93 ? -12.765 10.491 31.924 1.00 88.12 93 HIS A O 1
ATOM 719 N N . THR A 1 94 ? -11.291 11.789 32.998 1.00 91.50 94 THR A N 1
ATOM 720 C CA . THR A 1 94 ? -10.994 12.626 31.841 1.00 91.50 94 THR A CA 1
ATOM 721 C C . THR A 1 94 ? -10.143 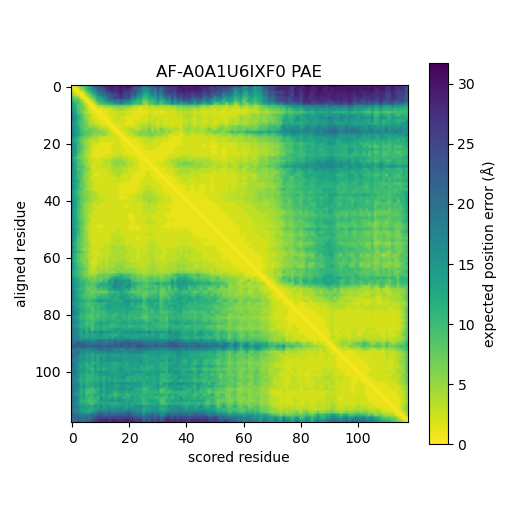11.868 30.822 1.00 91.50 94 THR A C 1
ATOM 723 O O . THR A 1 94 ? -9.408 10.925 31.120 1.00 91.50 94 THR A O 1
ATOM 726 N N . GLN A 1 95 ? -10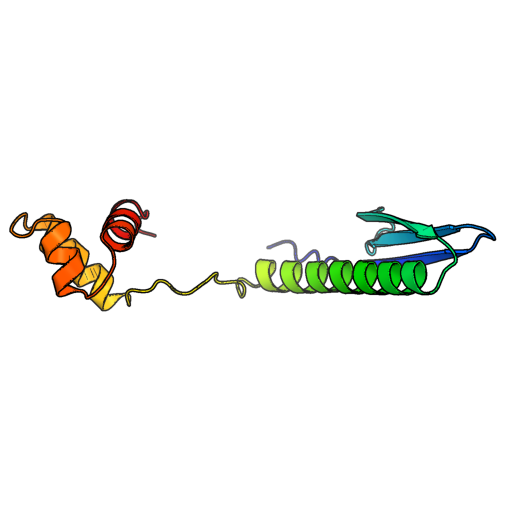.164 12.325 29.572 1.00 90.50 95 GLN A N 1
ATOM 727 C CA . GLN A 1 95 ? -9.343 11.731 28.512 1.00 90.50 95 GLN A CA 1
ATOM 728 C C . GLN A 1 95 ? -7.830 11.877 28.759 1.00 90.50 95 GLN A C 1
ATOM 730 O O . GLN A 1 95 ? -7.046 11.105 28.203 1.00 90.50 95 GLN A O 1
ATOM 735 N N . ALA A 1 96 ? -7.412 12.860 29.565 1.00 92.31 96 ALA A N 1
ATOM 736 C CA . ALA A 1 96 ? -6.022 13.014 29.985 1.00 92.31 96 ALA A CA 1
ATOM 737 C C . ALA A 1 96 ? -5.633 11.929 31.000 1.00 92.31 96 ALA A C 1
ATOM 739 O O . ALA A 1 96 ? -4.636 11.242 30.790 1.00 92.31 96 ALA A O 1
ATOM 740 N N . GLU A 1 97 ? -6.470 11.697 32.012 1.00 91.94 97 GLU A N 1
ATOM 741 C CA . GLU A 1 97 ? -6.260 10.643 33.013 1.00 91.94 97 GLU A CA 1
ATOM 742 C C . GLU A 1 97 ? -6.296 9.249 32.376 1.00 91.94 97 GLU A C 1
ATOM 744 O O . GLU A 1 97 ? -5.447 8.409 32.664 1.00 91.94 97 GLU A O 1
ATOM 749 N N . LEU A 1 98 ? -7.199 9.012 31.417 1.00 92.31 98 LEU A N 1
ATOM 750 C CA . LEU A 1 98 ? -7.207 7.772 30.632 1.00 92.31 98 LEU A CA 1
ATOM 751 C C . LEU A 1 98 ? -5.910 7.593 29.828 1.00 92.31 98 LEU A C 1
ATOM 753 O O . LEU A 1 98 ? -5.392 6.483 29.708 1.00 92.31 98 LEU A O 1
ATOM 757 N N . ALA A 1 99 ? -5.353 8.666 29.267 1.00 94.62 99 ALA A N 1
ATOM 758 C CA . ALA A 1 99 ? -4.094 8.580 28.533 1.00 94.62 99 ALA A CA 1
ATOM 759 C C . ALA A 1 99 ? -2.937 8.156 29.455 1.00 94.62 99 ALA A C 1
ATOM 761 O O . ALA A 1 99 ? -2.143 7.284 29.089 1.00 94.62 99 ALA A O 1
ATOM 762 N N . GLU A 1 100 ? -2.880 8.716 30.663 1.00 94.50 100 GLU A N 1
ATOM 763 C CA . GLU A 1 100 ? -1.885 8.369 31.679 1.00 94.50 100 GLU A CA 1
ATOM 764 C C . GLU A 1 100 ? -2.057 6.932 32.185 1.00 94.50 100 GLU A C 1
ATOM 766 O O . GLU A 1 100 ? -1.100 6.152 32.149 1.00 94.50 100 GLU A O 1
ATOM 771 N N . LEU A 1 101 ? -3.284 6.545 32.548 1.00 93.00 101 LEU A N 1
ATOM 772 C CA . LEU A 1 101 ? -3.621 5.216 33.063 1.00 93.00 101 LEU A CA 1
ATOM 773 C C . LEU A 1 101 ? -3.218 4.100 32.091 1.00 93.00 101 LEU A C 1
ATOM 775 O O . LEU A 1 101 ? -2.611 3.102 32.481 1.00 93.00 101 LEU A O 1
ATOM 779 N N . PHE A 1 102 ? -3.507 4.284 30.801 1.00 92.50 102 PHE A N 1
ATOM 780 C CA . PHE A 1 102 ? -3.170 3.310 29.761 1.00 92.50 102 PHE A CA 1
ATOM 781 C C . PHE A 1 102 ? -1.760 3.498 29.180 1.00 92.50 102 PHE A C 1
ATOM 783 O O . PHE A 1 102 ? -1.365 2.742 28.287 1.00 92.50 102 PHE A O 1
ATOM 790 N N . ARG A 1 103 ? -0.984 4.478 29.668 1.00 94.06 103 ARG A N 1
ATOM 791 C CA . ARG A 1 103 ? 0.357 4.836 29.165 1.00 94.06 103 ARG A CA 1
ATOM 792 C C . ARG A 1 103 ? 0.376 5.059 27.647 1.00 94.06 103 ARG A C 1
ATOM 794 O O . ARG A 1 103 ? 1.272 4.607 26.920 1.00 94.06 103 ARG A O 1
ATOM 801 N N . VAL A 1 104 ? -0.641 5.750 27.141 1.00 93.94 104 VAL A N 1
ATOM 802 C CA . VAL A 1 104 ? -0.788 6.112 25.727 1.00 93.94 104 VAL A CA 1
ATOM 803 C C . VAL A 1 104 ? -0.899 7.621 25.557 1.00 93.94 104 VAL A C 1
ATOM 805 O O . VAL A 1 104 ? -1.112 8.367 26.499 1.00 93.94 104 VAL A O 1
ATOM 808 N N . SER A 1 105 ? -0.739 8.105 24.326 1.00 94.44 105 SER A N 1
ATOM 809 C CA . SER A 1 105 ? -0.973 9.519 24.041 1.00 94.44 105 SER A CA 1
ATOM 810 C C . SER A 1 105 ? -2.467 9.846 24.102 1.00 94.44 105 SER A C 1
ATOM 812 O O . SER A 1 105 ? -3.296 9.025 23.701 1.00 94.44 105 SER A O 1
ATOM 814 N N . ARG A 1 106 ? -2.809 11.093 24.450 1.00 93.44 106 ARG A N 1
ATOM 815 C CA . ARG A 1 106 ? -4.180 11.626 24.315 1.00 93.44 106 ARG A CA 1
ATOM 816 C C . ARG A 1 106 ? -4.753 11.377 22.915 1.00 93.44 106 ARG A C 1
ATOM 818 O O . ARG A 1 106 ? -5.881 10.931 22.769 1.00 93.44 106 ARG A O 1
ATOM 825 N N . THR A 1 107 ? -3.934 11.542 21.872 1.00 94.50 107 THR A N 1
ATOM 826 C CA . THR A 1 107 ? -4.317 11.250 20.475 1.00 94.50 107 THR A CA 1
ATOM 827 C C . THR A 1 107 ? -4.695 9.789 20.227 1.00 94.50 107 THR A C 1
ATOM 829 O O . THR A 1 107 ? -5.493 9.502 19.341 1.00 94.50 107 THR A O 1
ATOM 832 N N . THR A 1 108 ? -4.132 8.848 20.987 1.00 93.38 108 THR A N 1
ATOM 833 C CA . THR A 1 108 ? -4.515 7.434 20.908 1.00 93.38 108 THR A CA 1
ATOM 834 C C . THR A 1 108 ? -5.867 7.199 21.567 1.00 93.38 108 THR A C 1
ATOM 836 O O . THR A 1 108 ? -6.670 6.480 20.985 1.00 93.38 108 THR A O 1
ATOM 839 N N . VAL A 1 109 ? -6.144 7.853 22.699 1.00 92.69 109 VAL A N 1
ATOM 840 C CA . VAL A 1 109 ? -7.465 7.821 23.348 1.00 92.69 109 VAL A CA 1
ATOM 841 C C . VAL A 1 109 ? -8.533 8.377 22.403 1.00 92.69 109 VAL A C 1
ATOM 843 O O . VAL A 1 109 ? -9.465 7.657 22.060 1.00 92.69 109 VAL A O 1
ATOM 846 N N . TYR A 1 110 ? -8.337 9.588 21.865 1.00 92.81 110 TYR A N 1
ATOM 847 C CA . TYR A 1 110 ? -9.253 10.188 20.883 1.00 92.81 110 TYR A CA 1
ATOM 848 C C . TYR A 1 110 ? -9.522 9.275 19.683 1.00 92.81 110 TYR A C 1
ATOM 850 O O . TYR A 1 110 ? -10.671 9.082 19.289 1.00 92.81 110 TYR A O 1
ATOM 858 N N . ARG A 1 111 ? -8.465 8.681 19.111 1.00 91.75 111 ARG A N 1
ATOM 859 C CA . ARG A 1 111 ? -8.596 7.786 17.958 1.00 91.75 111 ARG A CA 1
ATOM 860 C C . ARG A 1 111 ? -9.429 6.551 18.282 1.00 91.75 111 ARG A C 1
ATOM 862 O O . ARG A 1 111 ? -10.186 6.126 17.423 1.00 91.75 111 ARG A O 1
ATOM 869 N N . GLU A 1 112 ? -9.279 5.958 19.465 1.00 91.12 112 GLU A N 1
ATOM 870 C CA . GLU A 1 112 ? -10.063 4.774 19.837 1.00 91.12 112 GLU A CA 1
ATOM 871 C C . GLU A 1 112 ? -11.527 5.107 20.159 1.00 91.12 112 GLU A C 1
ATOM 873 O O . GLU A 1 112 ? -12.385 4.277 19.861 1.00 91.12 112 GLU A O 1
ATOM 878 N N . LEU A 1 113 ? -11.813 6.309 20.679 1.00 88.81 113 LEU A N 1
ATOM 879 C CA . LEU A 1 113 ? -13.179 6.807 20.908 1.00 88.81 113 LEU A CA 1
ATOM 880 C C . LEU A 1 113 ? -13.925 7.096 19.596 1.00 88.81 113 LEU A C 1
ATOM 882 O O . LEU A 1 113 ? -15.104 6.795 19.472 1.00 88.81 113 LEU A O 1
ATOM 886 N N . GLN A 1 114 ? -13.233 7.641 18.592 1.00 89.31 114 GLN A N 1
ATOM 887 C CA . GLN A 1 114 ? -13.811 7.918 17.268 1.00 89.31 114 GLN A CA 1
ATOM 888 C C . GLN A 1 114 ? -13.858 6.689 16.355 1.00 89.31 114 GLN A C 1
ATOM 890 O O . GLN A 1 114 ? -14.406 6.742 15.253 1.00 89.31 114 GLN A O 1
ATOM 895 N N . ARG A 1 115 ? -13.231 5.582 16.762 1.00 85.50 115 ARG A N 1
ATOM 896 C CA . ARG A 1 115 ? -13.137 4.394 15.923 1.00 85.50 115 ARG A CA 1
ATOM 897 C C . ARG A 1 115 ? -14.481 3.666 15.924 1.00 85.50 115 ARG A C 1
ATOM 899 O O . ARG A 1 115 ? -14.882 3.206 16.993 1.00 85.50 115 ARG A O 1
ATOM 906 N N . PRO A 1 116 ? -15.118 3.458 14.757 1.00 70.88 116 PRO A N 1
ATOM 907 C CA . PRO A 1 116 ? -16.368 2.715 14.682 1.00 70.88 116 PRO A CA 1
ATOM 908 C C . PRO A 1 116 ? -16.218 1.346 15.347 1.00 70.88 116 PRO A C 1
ATOM 910 O O . PRO A 1 116 ? -15.200 0.659 15.166 1.00 70.88 116 PRO A O 1
ATOM 913 N N . THR A 1 117 ? -17.205 0.962 16.150 1.00 62.09 117 THR A N 1
ATOM 914 C CA . THR A 1 117 ? -17.335 -0.421 16.611 1.00 62.09 117 THR A CA 1
ATOM 915 C C . THR A 1 117 ? -17.641 -1.271 15.380 1.00 62.09 117 THR A C 1
ATOM 917 O O . THR A 1 117 ? -18.594 -0.985 14.661 1.00 62.09 117 THR A O 1
ATOM 920 N N . ILE A 1 118 ? -16.765 -2.238 15.095 1.00 51.38 118 ILE A N 1
ATOM 921 C CA . ILE A 1 118 ? -16.935 -3.232 14.026 1.00 51.38 118 ILE A CA 1
ATOM 922 C C . ILE A 1 118 ? -17.640 -4.437 14.628 1.00 51.38 118 ILE A C 1
ATOM 924 O O . ILE A 1 118 ? -17.186 -4.843 15.726 1.00 51.38 118 ILE A O 1
#

Nearest PDB structures (foldseek):
  4db3-assembly1_A  TM=5.817E-01  e=1.174E-02  Vibrio vulnificus
  3htv-assembly1_A-2  TM=6.869E-01  e=3.302E-02  Escherichia coli K-12
  2ap1-assembly1_A  TM=6.850E-01  e=4.477E-02  Salmonella enterica subsp. enterica serovar Typhimurium
  7p9y-assembly1_AAA  TM=6.704E-01  e=1.115E-01  Saccharomyces cerevisiae S288C
  3eo3-assembly3_B  TM=5.097E-01  e=1.049E-01  Homo sapiens

Secondary structure (DSSP, 8-state):
--------EEEEEEE-SSEEEEEEEETT--EEEEEEEESSHHHHHHHHHHHHHHHHHHHHHHHHHTT----SPPSS-HHHHHHHHHHHHTS-S-HHHHHHHTT--HHHHHHHHSSPP-

Mean predicted aligned error: 8.17 Å

Sequence (118 aa):
MVNEKQIKVYGGIDTHADTHHIAVIDAAGQRLADVEVPTTAAGYQAALRFLIRMRTREGMAVAKAKGRLKGKQPKLSKTQRKHLLTLHDAGEHTQAELAELFRVSRTTVYRELQRPTI

Solvent-accessible surface area (backbone atoms only — not comparable to full-atom values): 7051 Å² total; per-residue (Å²): 132,83,83,79,76,66,60,51,74,46,80,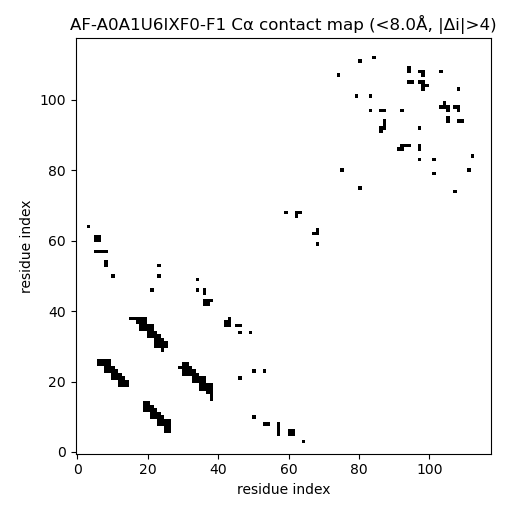48,76,49,84,51,85,67,37,31,41,38,39,28,22,38,85,86,68,49,80,74,48,74,47,78,30,47,70,42,76,70,23,51,53,48,52,52,53,51,54,52,51,54,51,51,50,30,54,49,51,50,35,45,76,71,68,64,69,68,73,85,75,69,95,57,50,76,66,54,47,52,52,52,50,54,45,49,75,67,64,84,48,55,64,64,57,50,11,58,77,69,73,48,51,51,70,55,49,54,50,60,71,72,47,78,88,128

Foldseek 3Di:
DQPQPLFDKDWDWDDDDFKIKIWIAGPVRHTDDIDIFTPDPVRVVVSVVVVVVVVVVSVVVNCVSVVNDDDDDQPDDPVLLVVLVVVVVVVPDDLVRSCVVSVHDSVSSVCSVPDDDD

Radius of gyration: 23.89 Å; Cα contacts (8 Å, |Δi|>4): 119; chains: 1; bounding box: 42×29×64 Å

pLDDT: mean 88.95, std 11.55, range [34.41, 97.69]

=== Feature glossary ===
A reading guide for the features in this record.

Start from the sequence.

  · Sequence gives the chain of amino acids in standard one-letter code (A=alanine, C=cysteine, …, Y=tyrosine), read N→C. It is the only feature that is directly encoded by the gene; all structural features are derived from the folded form of this sequence.

Fold it, and you get atomic coordinates and the backbone conformation that goes with them.

  · Structure coordinates are given as an mmCIF _atom_site loop: one row per atom with element, residue name, chain id, sequence number, and x/y/z position in Å. Only the four main-chain atoms per residue are included here; side chains are omitted to keep the record compact.

  · Backbone dihedral angles. Every residue except chain termini has a φ (preceding-C → N → Cα → C) and a ψ (N → Cα → C → next-N). They are reported in degrees following the IUPAC sign convention. Secondary structure is essentially a statement about which (φ, ψ) basin each residue occupies.

  · Eight-state secondary structure (DSSP): H is the canonical α-helix, G the tighter 3₁₀-helix, I the wider π-helix; E/B are β-structure, T and S are turns and bends, and '-' is everything else. DSSP derives these from the pattern of main-chain N–H···O=C hydrogen bonds, not from the sequence.

  · SS3 is a coarse helix/strand/coil call (letters a/b/c) made by the P-SEA algorithm from inter-Cα distances and dihedrals. It is less detailed than DSSP but needs only Cα positions.

Summarize the fold with a handful of shape descriptors and a per-residue structural alphabet.

  · Radius of gyration (Rg) is the root-mean-square distance of Cα atoms from their centroid — a single number for overall size and compactness. A globular domain of N residues has Rg ≈ 2.2·N^0.38 Å; an extended or disordered chain has a much larger Rg. The Cα contact count is the number of residue pairs whose Cα atoms are within 8 Å and are more than four positions apart in sequence — a standard proxy for tertiary packing density. The bounding box is the smallest axis-aligned box enclosing all Cα atoms.

  · 3Di is Foldseek's structural alphabet. Each residue is assigned one of twenty discrete states based on how its Cα sits relative to its spatial (not sequential) neighbors. Aligning 3Di strings finds structural homologs roughly as well as full 3D superposition, but orders of magnitude faster.

  · Solvent-accessible surface area (SASA) is the area in Å² traced out by the centre of a 1.4 Å probe sphere (a water molecule) rolled over the protein's van der Waals surface (Shrake–Rupley / Lee–Richards construction). Buried residues have near-zero SASA; fully exposed residues can exceed 200 Å². The total SASA scales roughly with the number of surface residues.

Ask how reliable the model is.

  · For AlphaFold models, the B-factor field carries pLDDT — the model's own estimate of local accuracy on a 0–100 scale. Regions with pLDDT<50 should be treated as essentially unmodeled; they often correspond to intrinsically disordered segments.

  · For experimental (PDB) structures, the B-factor (temperature factor) quantifies the positional spread of each atom in the crystal — a combination of thermal vibration and static disorder — in units of Å². High B-factors mark flexible loops or poorly resolved regions; low B-factors mark the rigid, well-ordered core.

  · Predicted Aligned Error (PAE) is an AlphaFold confidence matrix: entry (i, j) is the expected error in the position of residue j, in ångströms, when the prediction is superimposed on the true structure at residue i. Low PAE within a block of residues means that block is internally rigid and well-predicted; high PAE between two blocks means their relative placement is uncertain even if each block individually is confident.

Place it in context: what it resembles, what it is annotated as, and how it looks.

  · Structural nearest neighbors (via Foldseek easy-search vs the PDB). Reported per hit: target PDB id, E-value, and alignment TM-score. A TM-score above ~0.5 is the conventional threshold for 'same fold'.

  · Functional annotations link the protein to curated databases. InterPro entries identify conserved domains and families by matching the sequence against member-database signatures (Pfam, PROSITE, CDD, …). Gene Ontology (GO) terms describe molecular function, biological process, and cellular component in a controlled vocabulary. CATH places the structure in a hierarchical fold classification (Class/Architecture/Topology/Homologous-superfamily). The organism is the source species.

  · The contact map is a binary N×N matrix image: pixel (i, j) is dark where Cα_i and Cα_j are within 8 Å and |i−j|>4. Because the |i−j|>4 filter removes local helical contacts, off-diagonal stripes parallel to the main diagonal indicate parallel β-sheets; stripes perpendicular to it indicate antiparallel β-sheets. The Ramachandran plot scatters every residue's (φ, ψ) pair against the sterically allowed regions. The PAE heatmap renders the predicted-aligned-error matrix.

  · Six rendered views show the 3D structure from the faces of a cube — i.e. along ±x, ±y, ±z. Rendering representation is drawn randomly per protein from cartoon (secondary-structure ribbons), sticks (backbone bonds), or molecular surface; coloring is either N→C rainbow (blue at the N-terminus through red at the C-terminus) or one color per chain.